Protein AF-A0A914UVM4-F1 (afdb_monomer)

pLDDT: mean 82.31, std 18.03, range [36.03, 97.38]

Solvent-accessible surface area (backbone atoms only — not comparable to full-atom values): 8209 Å² total; per-residue (Å²): 133,86,78,75,89,53,60,36,41,30,44,59,42,69,42,66,74,95,79,92,78,94,82,80,89,73,86,59,45,80,47,88,54,56,40,41,74,45,63,78,48,57,47,30,24,43,53,51,88,45,51,55,67,41,62,26,12,53,38,86,52,90,87,44,58,64,29,34,46,46,75,48,46,82,74,66,51,96,91,56,81,81,84,53,63,49,78,47,65,37,63,77,26,38,80,44,39,46,68,50,95,85,22,39,35,22,33,61,38,78,65,59,60,54,60,84,93,41,64,41,60,31,40,33,24,47,29,48,27,55,54,62,38,43,65,68,40,49,20,69,103

Structure (mmCIF, N/CA/C/O backbone):
data_AF-A0A914UVM4-F1
#
_entry.id   AF-A0A914UVM4-F1
#
loop_
_atom_site.group_PDB
_atom_site.id
_atom_site.type_symbol
_atom_site.label_atom_id
_atom_site.label_alt_id
_atom_site.label_comp_id
_atom_site.label_asym_id
_atom_site.label_entity_id
_atom_site.label_seq_id
_atom_site.pdbx_PDB_ins_code
_atom_site.Cartn_x
_atom_site.Cartn_y
_atom_site.Cartn_z
_atom_site.occupancy
_atom_site.B_iso_or_equiv
_atom_site.auth_seq_id
_atom_site.auth_comp_id
_atom_site.auth_asym_id
_atom_site.auth_atom_id
_atom_site.pdbx_PDB_model_num
ATOM 1 N N . MET A 1 1 ? -26.930 -1.672 22.852 1.00 38.09 1 MET A N 1
ATOM 2 C CA . MET A 1 1 ? -25.845 -0.667 22.918 1.00 38.09 1 MET A CA 1
ATOM 3 C C . MET A 1 1 ? -25.163 -0.634 21.558 1.00 38.09 1 MET A C 1
ATOM 5 O O . MET A 1 1 ? -24.687 -1.674 21.128 1.00 38.09 1 MET A O 1
ATOM 9 N N . ARG A 1 2 ? -25.197 0.491 20.833 1.00 36.03 2 ARG A N 1
ATOM 10 C CA . ARG A 1 2 ? -24.474 0.627 19.557 1.00 36.03 2 ARG A CA 1
ATOM 11 C C . ARG A 1 2 ? -23.015 0.949 19.893 1.00 36.03 2 ARG A C 1
ATOM 13 O O . ARG A 1 2 ? -22.767 1.999 20.478 1.00 36.03 2 ARG A O 1
ATOM 20 N N . ARG A 1 3 ? -22.082 0.031 19.613 1.00 41.09 3 ARG A N 1
ATOM 21 C CA . ARG A 1 3 ? -20.639 0.301 19.728 1.00 41.09 3 ARG A CA 1
ATOM 22 C C . ARG A 1 3 ? -20.299 1.447 18.766 1.00 41.09 3 ARG A C 1
ATOM 24 O O . ARG A 1 3 ? -20.733 1.426 17.616 1.00 41.09 3 ARG A O 1
ATOM 31 N N . LEU A 1 4 ? -19.618 2.479 19.266 1.00 41.88 4 LEU A N 1
ATOM 32 C CA . LEU A 1 4 ? -19.117 3.581 18.442 1.00 41.88 4 LEU A CA 1
ATOM 33 C C . LEU A 1 4 ? -18.162 2.994 17.392 1.00 41.88 4 LEU A C 1
ATOM 35 O O . LEU A 1 4 ? -17.338 2.159 17.754 1.00 41.88 4 LEU A O 1
ATOM 39 N N . LEU A 1 5 ? -18.264 3.420 16.129 1.00 40.94 5 LEU A N 1
ATOM 40 C CA . LEU A 1 5 ? -17.352 2.992 15.063 1.00 40.94 5 LEU A CA 1
ATOM 41 C C . LEU A 1 5 ? -15.933 3.468 15.423 1.00 40.94 5 LEU A C 1
ATOM 43 O O . LEU A 1 5 ? -15.617 4.650 15.277 1.00 40.94 5 LEU A O 1
ATOM 47 N N . ARG A 1 6 ? -15.103 2.580 15.971 1.00 55.16 6 ARG A N 1
ATOM 48 C CA . ARG A 1 6 ? -13.694 2.870 16.238 1.00 55.16 6 ARG A CA 1
ATOM 49 C C . ARG A 1 6 ? -12.915 2.634 14.960 1.00 55.16 6 ARG A C 1
ATOM 51 O O . ARG A 1 6 ? -13.189 1.696 14.214 1.00 55.16 6 ARG A O 1
ATOM 58 N N . ILE A 1 7 ? -12.007 3.556 14.676 1.00 52.78 7 ILE A N 1
ATOM 59 C CA . ILE A 1 7 ? -11.260 3.553 13.431 1.00 52.78 7 ILE A CA 1
ATOM 60 C C . ILE A 1 7 ? -9.816 3.262 13.772 1.00 52.78 7 ILE A C 1
ATOM 62 O O . ILE A 1 7 ? -9.190 4.036 14.499 1.00 52.78 7 ILE A O 1
ATOM 66 N N . SER A 1 8 ? -9.299 2.151 13.258 1.00 52.84 8 SER A N 1
ATOM 67 C CA . SER A 1 8 ? -7.880 1.861 13.377 1.00 52.84 8 SER A CA 1
ATOM 68 C C . SER A 1 8 ? -7.110 2.858 12.524 1.00 52.84 8 SER A C 1
ATOM 70 O O . SER A 1 8 ? -7.407 3.016 11.337 1.00 52.84 8 SER A O 1
ATOM 72 N N . ARG A 1 9 ? -6.141 3.543 13.137 1.00 55.25 9 ARG A N 1
ATOM 73 C CA . ARG A 1 9 ? -5.200 4.401 12.414 1.00 55.25 9 ARG A CA 1
ATOM 74 C C . ARG A 1 9 ? -4.054 3.557 11.889 1.00 55.25 9 ARG A C 1
ATOM 76 O O . ARG A 1 9 ? -3.490 2.746 12.620 1.00 55.25 9 ARG A O 1
ATOM 83 N N . ILE A 1 10 ? -3.692 3.763 10.635 1.00 53.44 10 ILE A N 1
ATOM 84 C CA . ILE A 1 10 ? -2.472 3.200 10.070 1.00 53.44 10 ILE A CA 1
ATOM 85 C C . ILE A 1 10 ? -1.478 4.331 9.885 1.00 53.44 10 ILE A C 1
ATOM 87 O O . ILE A 1 10 ? -1.826 5.309 9.236 1.00 53.44 10 ILE A O 1
ATOM 91 N N . LEU A 1 11 ? -0.270 4.197 10.431 1.00 57.06 11 LEU A N 1
ATOM 92 C CA . LEU A 1 11 ? 0.836 5.108 10.144 1.00 57.06 11 LEU A CA 1
ATOM 93 C C . LEU A 1 11 ? 1.777 4.438 9.141 1.00 57.06 11 LEU A C 1
ATOM 95 O O . LEU A 1 11 ? 2.385 3.415 9.471 1.00 57.06 11 LEU A O 1
ATOM 99 N N . LEU A 1 12 ? 1.884 5.002 7.935 1.00 50.25 12 LEU A N 1
ATOM 100 C CA . LEU A 1 12 ? 2.854 4.548 6.940 1.00 50.25 12 LEU A CA 1
ATOM 101 C C . LEU A 1 12 ? 4.206 5.238 7.134 1.00 50.25 12 LEU A C 1
ATOM 103 O O . LEU A 1 12 ? 4.286 6.463 7.190 1.00 50.25 12 LEU A O 1
ATOM 107 N N . LEU A 1 13 ? 5.273 4.446 7.167 1.00 47.88 13 LEU A N 1
ATOM 108 C CA . LEU A 1 13 ? 6.658 4.917 7.155 1.00 47.88 13 LEU A CA 1
ATOM 109 C C . LEU A 1 13 ? 7.407 4.211 6.020 1.00 47.88 13 LEU A C 1
ATOM 111 O O . LEU A 1 13 ? 7.504 2.992 5.999 1.00 47.88 13 LEU A O 1
ATOM 115 N N . ALA A 1 14 ? 7.940 4.938 5.043 1.00 45.44 14 ALA A N 1
ATOM 116 C CA . ALA A 1 14 ? 8.802 4.318 4.035 1.00 45.44 14 ALA A CA 1
ATOM 117 C C . ALA A 1 14 ? 10.064 3.761 4.721 1.00 45.44 14 ALA A C 1
ATOM 119 O O . ALA A 1 14 ? 10.742 4.481 5.454 1.00 45.44 14 ALA A O 1
ATOM 120 N N . VAL A 1 15 ? 10.362 2.469 4.543 1.00 40.03 15 VAL A N 1
ATOM 121 C CA . VAL A 1 15 ? 11.580 1.853 5.099 1.00 40.03 15 VAL A CA 1
ATOM 122 C C . VAL A 1 15 ? 12.187 0.899 4.081 1.00 40.03 15 VAL A C 1
ATOM 124 O O . VAL A 1 15 ? 11.497 0.061 3.506 1.00 40.03 15 VAL A O 1
ATOM 127 N N . SER A 1 16 ? 13.503 0.994 3.909 1.00 39.00 16 SER A N 1
ATOM 128 C CA . SER A 1 16 ? 14.288 0.084 3.077 1.00 39.00 16 SER A CA 1
ATOM 129 C C . SER A 1 16 ? 14.521 -1.261 3.757 1.00 39.00 16 SER A C 1
ATOM 131 O O . SER A 1 16 ? 15.077 -1.316 4.853 1.00 39.00 16 SER A O 1
ATOM 133 N N . VAL A 1 17 ? 14.223 -2.357 3.061 1.00 39.22 17 VAL A N 1
ATOM 134 C CA . VAL A 1 17 ? 14.751 -3.688 3.381 1.00 39.22 17 VAL A CA 1
ATOM 135 C C . VAL A 1 17 ? 15.424 -4.258 2.132 1.00 39.22 17 VAL A C 1
ATOM 137 O O . VAL A 1 17 ? 14.839 -4.332 1.063 1.00 39.22 17 VAL A O 1
ATOM 140 N N . ALA A 1 18 ? 16.688 -4.657 2.211 1.00 38.53 18 ALA A N 1
ATOM 141 C CA . ALA A 1 18 ? 17.314 -5.364 1.098 1.00 38.53 18 ALA A CA 1
ATOM 142 C C . ALA A 1 18 ? 16.938 -6.851 1.189 1.00 38.53 18 ALA A C 1
ATOM 144 O O . ALA A 1 18 ? 17.473 -7.569 2.030 1.00 38.53 18 ALA A O 1
ATOM 145 N N . VAL A 1 19 ? 16.019 -7.322 0.342 1.00 42.12 19 VAL A N 1
ATOM 146 C CA . VAL A 1 19 ? 15.773 -8.761 0.154 1.00 42.12 19 VAL A CA 1
ATOM 147 C C . VAL A 1 19 ? 16.214 -9.143 -1.253 1.00 42.12 19 VAL A C 1
ATOM 149 O O . VAL A 1 19 ? 15.645 -8.688 -2.244 1.00 42.12 19 VAL A O 1
ATOM 152 N N . VAL A 1 20 ? 17.243 -9.984 -1.346 1.00 40.28 20 VAL A N 1
ATOM 153 C CA . VAL A 1 20 ? 17.711 -10.555 -2.612 1.00 40.28 20 VAL A CA 1
ATOM 154 C C . VAL A 1 20 ? 17.125 -11.958 -2.738 1.00 40.28 20 VAL A C 1
ATOM 156 O O . VAL A 1 20 ? 17.558 -12.878 -2.055 1.00 40.28 20 VAL A O 1
ATOM 159 N N . THR A 1 21 ? 16.135 -12.132 -3.611 1.00 44.81 21 THR A N 1
ATOM 160 C CA . THR A 1 21 ? 15.663 -13.457 -4.043 1.00 44.81 21 THR A CA 1
ATOM 161 C C . THR A 1 21 ? 15.627 -13.520 -5.564 1.00 44.81 21 THR A C 1
ATOM 163 O O . THR A 1 21 ? 15.066 -12.643 -6.225 1.00 44.81 21 THR A O 1
ATOM 166 N N . SER A 1 22 ? 16.257 -14.547 -6.127 1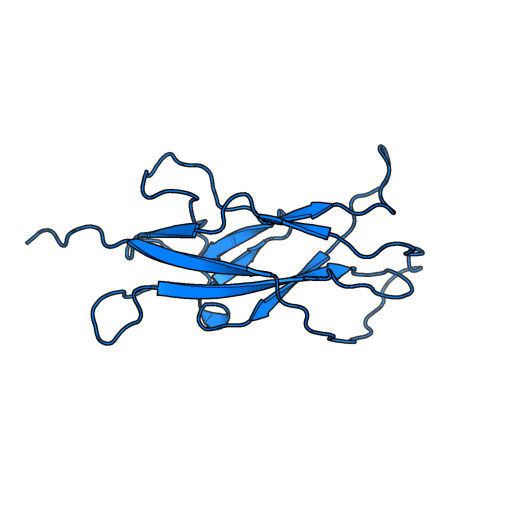.00 48.84 22 SER A N 1
ATOM 167 C CA . SER A 1 22 ? 16.316 -14.825 -7.560 1.00 48.84 22 SER A CA 1
ATOM 168 C C . SER A 1 22 ? 15.291 -15.901 -7.926 1.00 48.84 22 SER A C 1
ATOM 170 O O . SER A 1 22 ? 15.512 -17.089 -7.714 1.00 48.84 22 SER A O 1
ATOM 172 N N . GLN A 1 23 ? 14.169 -15.490 -8.512 1.00 45.09 23 GLN A N 1
ATOM 173 C CA . GLN A 1 23 ? 13.343 -16.354 -9.357 1.00 45.09 23 GLN A CA 1
ATOM 174 C C . GLN A 1 23 ? 13.059 -15.576 -10.644 1.00 45.09 23 GLN A C 1
ATOM 176 O O . GLN A 1 23 ? 12.416 -14.533 -10.599 1.00 45.09 2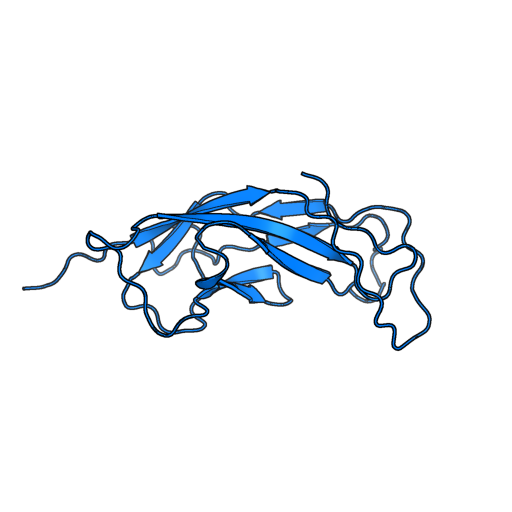3 GLN A O 1
ATOM 181 N N . GLN A 1 24 ? 13.604 -16.043 -11.770 1.00 52.81 24 GLN A N 1
ATOM 182 C CA . GLN A 1 24 ? 13.436 -15.428 -13.090 1.00 52.81 24 GLN A CA 1
ATOM 183 C C . GLN A 1 24 ? 12.729 -16.406 -14.031 1.00 52.81 24 GLN A C 1
ATOM 185 O O . GLN A 1 24 ? 13.191 -17.530 -14.223 1.00 52.81 24 GLN A O 1
ATOM 190 N N . VAL A 1 25 ? 11.638 -15.952 -14.648 1.00 48.09 25 VAL A N 1
ATOM 191 C CA . VAL A 1 25 ? 11.020 -16.579 -15.824 1.00 48.09 25 VAL A CA 1
ATOM 192 C C . VAL A 1 25 ? 10.871 -15.474 -16.876 1.00 48.09 25 VAL A C 1
ATOM 194 O O . VAL A 1 25 ? 9.979 -14.641 -16.768 1.00 48.09 25 VAL A O 1
ATOM 197 N N . GLY A 1 26 ? 11.783 -15.429 -17.856 1.00 59.81 26 GLY A N 1
ATOM 198 C CA . GLY A 1 26 ? 11.822 -14.422 -18.931 1.00 59.81 26 GLY A CA 1
ATOM 199 C C . GLY A 1 26 ? 13.183 -13.728 -19.083 1.00 59.81 26 GLY A C 1
ATOM 200 O O . GLY A 1 26 ? 14.017 -13.788 -18.181 1.00 59.81 26 GLY A O 1
ATOM 201 N N . ALA A 1 27 ? 13.419 -13.083 -20.235 1.00 70.06 27 ALA A N 1
ATOM 202 C CA . ALA A 1 27 ? 14.587 -12.219 -20.417 1.00 70.06 27 ALA A CA 1
ATOM 203 C C . ALA A 1 27 ? 14.413 -10.966 -19.536 1.00 70.06 27 ALA A C 1
ATOM 205 O O . ALA A 1 27 ? 13.401 -10.279 -19.683 1.00 70.06 27 ALA A O 1
ATOM 206 N N . PRO A 1 28 ? 15.337 -10.682 -18.607 1.00 75.19 28 PRO A N 1
ATOM 207 C CA . PRO A 1 28 ? 15.159 -9.593 -17.661 1.00 75.19 28 PRO A CA 1
ATOM 208 C C . PRO A 1 28 ? 15.288 -8.220 -18.322 1.00 75.19 28 PRO A C 1
ATOM 210 O O . PRO A 1 28 ? 16.146 -8.009 -19.182 1.00 75.19 28 PRO A O 1
ATOM 213 N N . THR A 1 29 ? 14.476 -7.271 -17.866 1.00 84.88 29 THR A N 1
ATOM 214 C CA . THR A 1 29 ? 14.524 -5.877 -18.320 1.00 84.88 29 THR A CA 1
ATOM 215 C C . THR A 1 29 ? 15.698 -5.152 -17.649 1.00 84.88 29 THR A C 1
ATOM 217 O O . THR A 1 29 ? 15.853 -5.256 -16.430 1.00 84.88 29 THR A O 1
ATOM 220 N N . PRO A 1 30 ? 16.545 -4.410 -18.383 1.00 89.06 30 PRO A N 1
ATOM 221 C CA . PRO A 1 30 ? 17.544 -3.554 -17.754 1.00 89.06 30 PRO A CA 1
ATOM 222 C C . PRO A 1 30 ? 16.866 -2.517 -16.857 1.00 89.06 30 PRO A C 1
ATOM 224 O O . PRO A 1 30 ? 15.965 -1.819 -17.313 1.00 89.06 30 PRO A O 1
ATOM 227 N N . SER A 1 31 ? 17.311 -2.416 -15.607 1.00 91.12 31 SER A N 1
ATOM 228 C CA 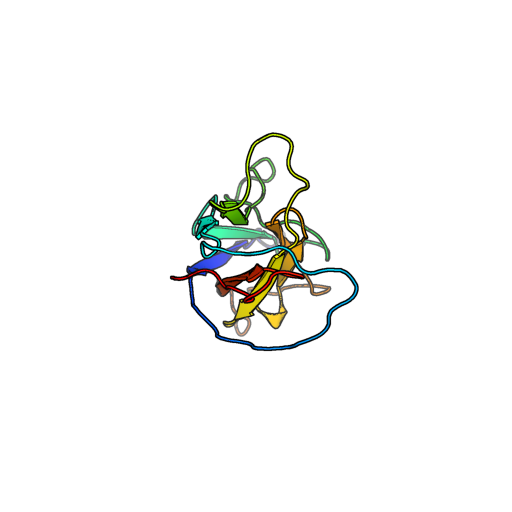. SER A 1 31 ? 16.926 -1.329 -14.703 1.00 91.12 31 SER A CA 1
ATOM 229 C C . SER A 1 31 ? 18.147 -0.439 -14.491 1.00 91.12 31 SER A C 1
ATOM 231 O O . SER A 1 31 ? 19.262 -0.934 -14.258 1.00 91.12 31 SER A O 1
ATOM 233 N N . ASN A 1 32 ? 17.963 0.870 -14.597 1.00 93.38 32 ASN A N 1
ATOM 234 C CA . ASN A 1 32 ? 18.987 1.884 -14.372 1.00 93.38 32 ASN A CA 1
ATOM 235 C C . ASN A 1 32 ? 18.682 2.693 -13.110 1.00 93.38 32 ASN A C 1
ATOM 237 O O . ASN A 1 32 ? 19.625 3.096 -12.422 1.00 93.38 32 ASN A O 1
ATOM 241 N N . PHE A 1 33 ? 17.405 2.858 -12.760 1.00 92.94 33 PHE A N 1
ATOM 242 C CA . PHE A 1 33 ? 16.944 3.714 -11.673 1.00 92.94 33 PHE A CA 1
ATOM 243 C C . PHE A 1 33 ? 16.134 2.912 -10.646 1.00 92.94 33 PHE A C 1
ATOM 245 O O . PHE A 1 33 ? 15.423 1.987 -11.008 1.00 92.94 33 PHE A O 1
ATOM 252 N N . PRO A 1 34 ? 16.265 3.192 -9.338 1.00 91.56 34 PRO A N 1
ATOM 253 C CA . PRO A 1 34 ? 15.409 2.554 -8.347 1.00 91.56 34 PRO A CA 1
ATOM 254 C C . PRO A 1 34 ? 13.976 3.107 -8.434 1.00 91.56 34 PRO A C 1
ATOM 256 O O . PRO A 1 34 ? 13.811 4.311 -8.653 1.00 91.56 34 PRO A O 1
ATOM 259 N N . PRO A 1 35 ? 12.945 2.284 -8.169 1.00 93.12 35 PRO A N 1
ATOM 260 C CA . PRO A 1 35 ? 11.583 2.784 -8.064 1.00 93.12 35 PRO A CA 1
ATOM 261 C C . PRO A 1 35 ? 11.459 3.745 -6.879 1.00 93.12 35 PRO A C 1
ATOM 263 O O . PRO A 1 35 ? 12.062 3.543 -5.825 1.00 93.12 35 PRO A O 1
ATOM 266 N N . VAL A 1 36 ? 10.634 4.773 -7.017 1.00 91.88 36 VAL A N 1
ATOM 267 C CA . VAL A 1 36 ? 10.355 5.759 -5.972 1.00 91.88 36 VAL A CA 1
ATOM 268 C C . VAL A 1 36 ? 8.930 5.565 -5.479 1.00 91.88 36 VAL A C 1
ATOM 270 O O . VAL A 1 36 ? 7.984 5.514 -6.267 1.00 91.88 36 VAL A O 1
ATOM 273 N N . LEU A 1 37 ? 8.784 5.444 -4.160 1.00 90.12 37 LEU A N 1
ATOM 274 C CA . LEU A 1 37 ? 7.489 5.315 -3.508 1.00 90.12 37 LEU A CA 1
ATOM 275 C C . LEU A 1 37 ? 6.874 6.681 -3.222 1.00 90.12 37 LEU A C 1
ATOM 277 O O . LEU A 1 37 ? 7.527 7.590 -2.716 1.00 90.12 37 LEU A O 1
ATOM 281 N N . GLN A 1 38 ? 5.576 6.782 -3.467 1.00 90.62 38 GLN A N 1
ATOM 282 C CA . GLN A 1 38 ? 4.730 7.869 -3.000 1.00 90.62 38 GLN A CA 1
ATOM 283 C C . GLN A 1 38 ? 3.484 7.269 -2.356 1.00 90.62 38 GLN A C 1
ATOM 285 O O . GLN A 1 38 ? 2.977 6.237 -2.787 1.00 90.62 38 GLN A O 1
ATOM 290 N N . VAL A 1 39 ? 2.976 7.908 -1.310 1.00 88.31 39 VAL A N 1
ATOM 291 C CA . VAL A 1 39 ? 1.751 7.470 -0.632 1.00 88.31 39 VAL A CA 1
ATOM 292 C C . VAL A 1 39 ? 0.691 8.548 -0.781 1.00 88.31 39 VAL A C 1
ATOM 294 O O . VAL A 1 39 ? 0.992 9.732 -0.633 1.00 88.31 39 VAL A O 1
ATOM 297 N N . SER A 1 40 ? -0.552 8.155 -1.067 1.00 92.25 40 SER A N 1
ATOM 298 C CA . SER A 1 40 ? -1.658 9.117 -1.173 1.00 92.25 40 SER A CA 1
ATOM 299 C C . SER A 1 40 ? -2.010 9.764 0.172 1.00 92.25 40 SER A C 1
ATOM 301 O O . SER A 1 40 ? -2.590 10.846 0.205 1.00 92.25 40 SER A O 1
ATOM 303 N N . SER A 1 41 ? -1.646 9.114 1.281 1.00 92.44 41 SER A N 1
ATOM 304 C CA . SER A 1 41 ? -1.747 9.627 2.646 1.00 92.44 41 SER A CA 1
ATOM 305 C C . SER A 1 41 ? -0.764 8.886 3.561 1.00 92.44 41 SER A C 1
ATOM 307 O O . SER A 1 41 ? -0.469 7.712 3.343 1.00 92.44 41 SER A O 1
ATOM 309 N N . SER A 1 42 ? -0.262 9.554 4.601 1.00 88.38 42 SER A N 1
ATOM 310 C CA . SER A 1 42 ? 0.510 8.911 5.677 1.00 88.38 42 SER A CA 1
ATOM 311 C C . SER A 1 42 ? -0.381 8.222 6.714 1.00 88.38 42 SER A C 1
ATOM 313 O O . SER A 1 42 ? 0.103 7.387 7.480 1.00 88.38 42 SER A O 1
ATOM 315 N N . GLU A 1 43 ? -1.675 8.561 6.726 1.00 90.00 43 GLU A N 1
ATOM 316 C CA . GLU A 1 43 ? -2.681 7.986 7.610 1.00 90.00 43 GLU A CA 1
ATOM 317 C C . GLU A 1 43 ? -3.726 7.170 6.840 1.00 90.00 43 GLU A C 1
ATOM 319 O O . GLU A 1 43 ? -4.242 7.601 5.802 1.00 90.00 43 GLU A O 1
ATOM 324 N N . GLY A 1 44 ? -4.071 6.009 7.395 1.00 92.94 44 GLY A N 1
ATOM 325 C CA . GLY A 1 44 ? -5.138 5.136 6.915 1.00 92.94 44 GLY A CA 1
ATOM 326 C C . GLY A 1 44 ? -6.207 4.875 7.975 1.00 92.94 44 GLY A C 1
ATOM 327 O O . GLY A 1 44 ? -5.921 4.895 9.171 1.00 92.94 44 GLY A O 1
ATOM 328 N N . TYR A 1 45 ? -7.433 4.619 7.526 1.00 93.75 45 TYR A N 1
ATOM 329 C CA . TYR A 1 45 ? -8.625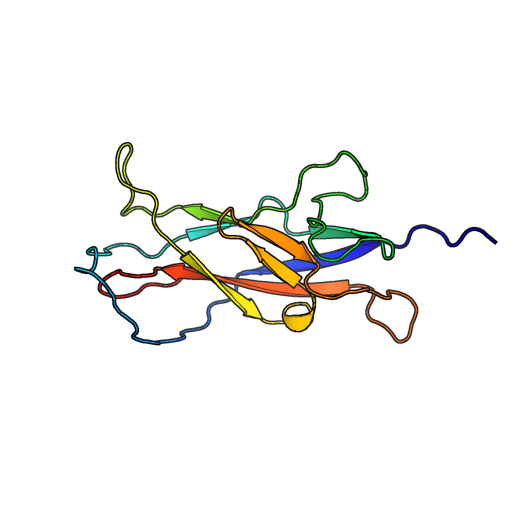 4.468 8.354 1.00 93.75 45 TYR A CA 1
ATOM 330 C C . TYR A 1 45 ? -9.433 3.242 7.907 1.00 93.75 45 TYR A C 1
ATOM 332 O O . TYR A 1 45 ? -9.815 3.136 6.738 1.00 93.75 45 TYR A O 1
ATOM 340 N N . LEU A 1 46 ? -9.733 2.337 8.842 1.00 93.19 46 LEU A N 1
ATOM 341 C CA . LEU A 1 46 ? -10.554 1.146 8.599 1.00 93.19 46 LEU A CA 1
ATOM 342 C C . LEU A 1 46 ? -11.471 0.862 9.810 1.00 93.19 46 LEU A C 1
ATOM 344 O O . LEU A 1 46 ? -10.991 0.932 10.944 1.00 93.19 46 LEU A O 1
ATOM 348 N N . PRO A 1 47 ? -12.779 0.595 9.613 1.00 90.75 47 PRO A N 1
ATOM 349 C CA . PRO A 1 47 ? -13.669 0.219 10.710 1.00 90.75 47 PRO A CA 1
ATOM 350 C C . PRO A 1 47 ? -13.440 -1.239 11.134 1.00 90.75 47 PRO A C 1
ATOM 352 O O . PRO A 1 47 ? -13.167 -2.087 10.291 1.00 90.75 47 PRO A O 1
ATOM 355 N N . GLU A 1 48 ? -13.652 -1.558 12.412 1.00 88.81 48 GLU A N 1
ATOM 356 C CA . GLU A 1 48 ? -13.553 -2.942 12.928 1.00 88.81 48 GLU A CA 1
ATOM 357 C C . GLU A 1 48 ? -14.529 -3.923 12.267 1.00 88.81 48 GLU A C 1
ATOM 359 O O . GLU A 1 48 ? -14.299 -5.126 12.244 1.00 88.81 48 GLU A O 1
ATOM 364 N N . THR A 1 49 ? -15.618 -3.407 11.696 1.00 90.06 49 THR A N 1
ATOM 365 C CA . THR A 1 49 ? -16.609 -4.198 10.958 1.00 90.06 49 THR A CA 1
ATOM 366 C C . THR A 1 49 ? -16.190 -4.499 9.516 1.00 90.06 49 THR A C 1
ATOM 368 O O . THR A 1 49 ? -17.014 -4.990 8.750 1.00 90.06 49 THR A O 1
ATOM 371 N N . ALA A 1 50 ? -14.984 -4.108 9.095 1.00 92.44 50 ALA A N 1
ATOM 372 C CA . ALA A 1 50 ? -14.492 -4.363 7.748 1.00 92.44 50 ALA A CA 1
ATOM 373 C C . ALA A 1 50 ? -14.245 -5.859 7.521 1.00 92.44 50 ALA A C 1
ATOM 375 O O . ALA A 1 50 ? -13.669 -6.541 8.365 1.00 92.44 50 ALA A O 1
ATOM 376 N N . GLU A 1 51 ? -14.641 -6.345 6.349 1.00 95.19 51 GLU A N 1
ATOM 377 C CA . GLU A 1 51 ? -14.349 -7.707 5.910 1.00 95.19 51 GLU A CA 1
ATOM 378 C C . GLU A 1 51 ? -12.950 -7.782 5.282 1.00 95.19 51 GLU A C 1
ATOM 380 O O . GLU A 1 51 ? -12.401 -6.776 4.811 1.00 95.19 51 GLU A O 1
ATOM 385 N N . ILE A 1 52 ? -12.374 -8.984 5.239 1.00 96.75 52 ILE A N 1
ATOM 386 C CA . ILE A 1 52 ? -11.122 -9.233 4.517 1.00 96.75 52 ILE A CA 1
ATOM 387 C C . ILE A 1 52 ? -11.226 -8.740 3.062 1.00 96.75 52 ILE A C 1
ATOM 389 O O . ILE A 1 52 ? -12.250 -8.901 2.404 1.00 96.75 52 ILE A O 1
ATOM 393 N N . GLY A 1 53 ? -10.169 -8.102 2.561 1.00 96.94 53 GLY A N 1
ATOM 394 C CA . GLY A 1 53 ? -10.143 -7.468 1.242 1.00 96.94 53 GLY A CA 1
ATOM 395 C C . GLY A 1 53 ? -10.649 -6.022 1.215 1.00 96.94 53 GLY A C 1
ATOM 396 O O . GLY A 1 53 ? -10.448 -5.341 0.211 1.00 96.94 53 GLY A O 1
ATOM 397 N N . THR A 1 54 ? -11.247 -5.511 2.299 1.00 96.19 54 THR A N 1
ATOM 398 C CA . THR A 1 54 ? -11.658 -4.098 2.371 1.00 96.19 54 THR A CA 1
ATOM 399 C C . THR A 1 54 ? -10.436 -3.187 2.277 1.00 96.19 54 THR A C 1
ATOM 401 O O . THR A 1 54 ? -9.466 -3.360 3.022 1.00 96.19 54 THR A O 1
ATOM 404 N N . THR A 1 55 ? -10.484 -2.195 1.387 1.00 96.88 55 THR A N 1
ATOM 405 C CA . THR A 1 55 ? -9.409 -1.213 1.240 1.00 96.88 55 THR A CA 1
ATOM 406 C C . THR A 1 55 ? -9.400 -0.215 2.395 1.00 96.88 55 THR A C 1
ATOM 408 O O . THR A 1 55 ? -10.435 0.254 2.877 1.00 96.88 55 THR A O 1
ATOM 411 N N . VAL A 1 56 ? -8.197 0.120 2.850 1.00 95.94 56 VAL A N 1
ATOM 412 C CA . VAL A 1 56 ? -7.961 1.179 3.834 1.00 95.94 56 VAL A CA 1
ATOM 413 C C . VAL A 1 56 ? -8.274 2.513 3.173 1.00 95.94 56 VAL A C 1
ATOM 415 O O . VAL A 1 56 ? -7.886 2.730 2.030 1.00 95.94 56 VAL A O 1
ATOM 418 N N . ARG A 1 57 ? -8.947 3.427 3.872 1.00 95.94 57 ARG A N 1
ATOM 419 C CA . ARG A 1 57 ? -9.271 4.759 3.340 1.00 95.94 57 ARG A CA 1
ATOM 420 C C . ARG A 1 57 ? -8.333 5.831 3.866 1.00 95.94 57 ARG A C 1
ATOM 422 O O . ARG A 1 57 ? -7.822 5.713 4.975 1.00 95.94 57 ARG A O 1
ATOM 429 N N . VAL A 1 58 ? -8.178 6.918 3.115 1.00 93.81 58 VAL A N 1
ATOM 430 C CA . VAL A 1 58 ? -7.379 8.084 3.545 1.00 93.81 58 VAL A CA 1
ATOM 431 C C . VAL A 1 58 ? -8.076 8.929 4.618 1.00 93.81 58 VAL A C 1
ATOM 433 O O . VAL A 1 58 ? -7.464 9.814 5.206 1.00 93.81 58 VAL A O 1
ATOM 436 N N . SER A 1 59 ? -9.360 8.674 4.898 1.00 92.62 59 SER A N 1
ATOM 437 C CA . SER A 1 59 ? -10.087 9.336 5.981 1.00 92.62 59 SER A CA 1
ATOM 438 C C . SER A 1 59 ? -11.133 8.428 6.636 1.00 92.62 59 SER A C 1
ATOM 440 O O . SER A 1 59 ? -11.547 7.396 6.100 1.00 92.62 59 SER A O 1
ATOM 442 N N . ALA A 1 60 ? -11.640 8.872 7.784 1.00 87.75 60 ALA A N 1
ATOM 443 C CA . ALA A 1 60 ? -12.760 8.250 8.483 1.00 87.75 60 ALA A CA 1
ATOM 444 C C . ALA A 1 60 ? -14.067 8.178 7.663 1.00 87.75 60 ALA A C 1
ATOM 446 O O . ALA A 1 60 ? -14.924 7.343 7.957 1.00 87.75 60 ALA A O 1
ATOM 447 N N . ASN A 1 61 ? -14.243 9.036 6.651 1.00 89.38 61 ASN A N 1
ATOM 448 C CA . ASN A 1 61 ? -15.460 9.087 5.843 1.00 89.38 61 ASN A CA 1
ATOM 449 C C . ASN A 1 61 ? -15.598 7.821 4.981 1.00 89.38 61 ASN A C 1
ATOM 451 O O . ASN A 1 61 ? -14.672 7.462 4.253 1.00 89.38 61 ASN A O 1
ATOM 455 N N . LEU A 1 62 ? -16.774 7.182 5.023 1.00 85.56 62 LEU A N 1
ATOM 456 C CA . LEU A 1 62 ? -17.085 5.979 4.243 1.00 85.56 62 LEU A CA 1
ATOM 457 C C . LEU A 1 62 ? -16.928 6.166 2.726 1.00 85.56 62 LEU A C 1
ATOM 459 O O . LEU A 1 62 ? -16.647 5.192 2.038 1.00 85.56 62 LEU A O 1
ATOM 463 N N . HIS A 1 63 ? -17.065 7.398 2.232 1.00 89.88 63 HIS A N 1
ATOM 464 C CA . HIS A 1 63 ? -16.944 7.751 0.814 1.00 89.88 63 HIS A CA 1
ATOM 465 C C . HIS A 1 63 ? -15.558 8.283 0.432 1.00 89.88 63 HIS A C 1
ATOM 467 O O . HIS A 1 63 ? -15.389 8.787 -0.672 1.00 89.88 63 HIS A O 1
ATOM 473 N N . SER A 1 64 ? -14.588 8.265 1.351 1.00 94.81 64 SER A N 1
ATOM 474 C CA . SER A 1 64 ? -13.240 8.726 1.016 1.00 94.81 64 SER A CA 1
ATOM 475 C C . SER A 1 64 ? -12.469 7.707 0.193 1.00 94.81 64 SER A C 1
ATOM 477 O O . SER A 1 64 ? -12.696 6.501 0.299 1.00 94.81 64 SER A O 1
ATOM 479 N N . GLU A 1 65 ? -11.541 8.231 -0.602 1.00 96.56 65 GLU A N 1
ATOM 480 C CA . GLU A 1 65 ? -10.664 7.444 -1.457 1.00 96.56 65 GLU A CA 1
ATOM 481 C C . GLU A 1 65 ? -9.876 6.394 -0.671 1.00 96.56 65 GLU A C 1
ATOM 483 O O . GLU A 1 65 ? -9.573 6.541 0.522 1.00 96.56 65 GLU A O 1
ATOM 488 N N . SER A 1 66 ? -9.515 5.325 -1.375 1.00 97.25 66 SER A N 1
ATOM 489 C CA . SER A 1 66 ? -8.647 4.293 -0.820 1.00 97.25 66 SER A CA 1
ATOM 490 C C . SER A 1 66 ? -7.208 4.798 -0.723 1.00 97.25 66 SER A C 1
ATOM 492 O O . SER A 1 66 ? -6.701 5.490 -1.606 1.00 97.25 66 SER A O 1
ATOM 494 N N . LEU A 1 67 ? -6.539 4.426 0.362 1.00 95.81 67 LEU A N 1
ATOM 495 C CA . LEU A 1 67 ? -5.115 4.616 0.547 1.00 95.81 67 LEU A CA 1
ATOM 496 C C . LEU A 1 67 ? -4.373 3.810 -0.520 1.00 95.81 67 LEU A C 1
ATOM 498 O O . LEU A 1 67 ? -4.547 2.593 -0.635 1.00 95.81 67 LEU A O 1
ATOM 502 N N . GLN A 1 68 ? -3.541 4.507 -1.284 1.00 95.88 68 GLN A N 1
ATOM 503 C CA . GLN A 1 68 ? -2.816 3.941 -2.404 1.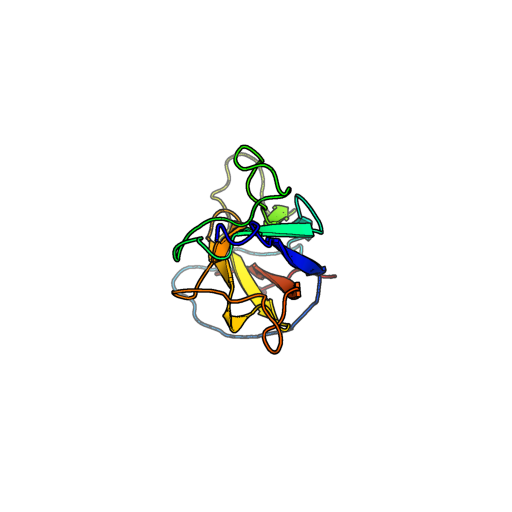00 95.88 68 GLN A CA 1
ATOM 504 C C . GLN A 1 68 ? -1.334 4.273 -2.295 1.00 95.88 68 GLN A C 1
ATOM 506 O O . GLN A 1 68 ? -0.937 5.383 -1.933 1.00 95.88 68 GLN A O 1
ATOM 511 N N . ILE A 1 69 ? -0.533 3.275 -2.628 1.00 93.19 69 ILE A N 1
ATOM 512 C CA . ILE A 1 69 ? 0.911 3.329 -2.737 1.00 93.19 69 ILE A CA 1
ATOM 513 C C . ILE A 1 69 ? 1.239 3.420 -4.219 1.00 93.19 69 ILE A C 1
ATOM 515 O O . ILE A 1 69 ? 1.017 2.482 -4.982 1.00 93.19 69 ILE A O 1
ATOM 519 N N . LEU A 1 70 ? 1.749 4.572 -4.622 1.00 92.06 70 LEU A N 1
ATOM 520 C CA . LEU A 1 70 ? 2.154 4.850 -5.984 1.00 92.06 70 LEU A CA 1
ATOM 521 C C . LEU A 1 70 ? 3.645 4.555 -6.130 1.00 92.06 70 LEU A C 1
ATOM 523 O O . LEU A 1 70 ? 4.443 4.840 -5.236 1.00 92.06 70 LEU A O 1
ATOM 527 N N . VAL A 1 71 ? 4.005 3.982 -7.272 1.00 91.75 71 VAL A N 1
ATOM 528 C CA . VAL A 1 71 ? 5.394 3.738 -7.653 1.00 91.75 71 VAL A CA 1
ATOM 529 C C . VAL A 1 71 ? 5.667 4.526 -8.923 1.00 91.75 71 VAL A C 1
ATOM 531 O O . VAL A 1 71 ? 4.968 4.356 -9.921 1.00 91.75 71 VAL A O 1
ATOM 534 N N . THR A 1 72 ? 6.672 5.392 -8.878 1.00 90.94 72 THR A N 1
ATOM 535 C CA . THR A 1 72 ? 7.227 6.050 -10.063 1.00 90.94 72 THR A CA 1
ATOM 536 C C . THR A 1 72 ? 8.590 5.459 -10.364 1.00 90.94 72 THR A C 1
ATOM 538 O O . THR A 1 72 ? 9.366 5.213 -9.445 1.00 90.94 72 THR A O 1
ATOM 541 N N . ASP A 1 73 ? 8.888 5.248 -11.637 1.00 91.06 73 ASP A N 1
ATOM 542 C CA . ASP A 1 73 ? 10.117 4.595 -12.065 1.00 91.06 73 ASP A CA 1
ATOM 543 C C . ASP A 1 73 ? 10.620 5.251 -13.348 1.00 91.06 73 ASP A C 1
ATOM 545 O O . ASP A 1 73 ? 9.905 5.318 -14.352 1.00 91.06 73 ASP A O 1
ATOM 549 N N . ASP A 1 74 ? 11.842 5.772 -13.285 1.00 92.75 74 ASP A N 1
ATOM 550 C CA . ASP A 1 74 ? 12.451 6.528 -14.374 1.00 92.75 74 ASP A CA 1
ATOM 551 C C . ASP A 1 74 ? 12.852 5.642 -15.559 1.00 92.75 74 ASP A C 1
ATOM 553 O O . ASP A 1 74 ? 13.088 6.170 -16.655 1.00 92.75 74 ASP A O 1
ATOM 557 N N . ASP A 1 75 ? 12.873 4.317 -15.393 1.00 90.19 75 ASP A N 1
ATOM 558 C CA . ASP A 1 75 ? 13.040 3.376 -16.498 1.00 90.19 75 ASP A CA 1
ATOM 559 C C . ASP A 1 75 ? 11.759 3.243 -17.346 1.00 90.19 75 ASP A C 1
ATOM 561 O O . ASP A 1 75 ? 11.840 2.912 -18.532 1.00 90.19 75 ASP A O 1
ATOM 565 N N . LEU A 1 76 ? 10.578 3.574 -16.804 1.00 89.00 76 LEU A N 1
ATOM 566 C CA . LEU A 1 76 ? 9.302 3.470 -17.517 1.00 89.00 76 LEU A CA 1
ATOM 567 C C . LEU A 1 76 ? 8.986 4.735 -18.327 1.00 89.00 76 LEU A C 1
ATOM 569 O O . LEU A 1 76 ? 8.939 5.854 -17.812 1.00 89.00 76 LEU A O 1
ATOM 573 N N . LYS A 1 77 ? 8.714 4.561 -19.625 1.00 87.88 77 LYS A N 1
ATOM 574 C CA . LYS A 1 77 ? 8.295 5.630 -20.550 1.00 87.88 77 LYS A CA 1
ATOM 575 C C . LYS A 1 77 ? 6.890 5.366 -21.103 1.00 87.88 77 LYS A C 1
ATOM 577 O O . LYS A 1 77 ? 6.478 4.207 -21.179 1.00 87.88 77 LYS A O 1
ATOM 582 N N . PRO A 1 78 ? 6.145 6.407 -21.527 1.00 86.81 78 PRO A N 1
ATOM 583 C CA . PRO A 1 78 ? 4.841 6.220 -22.159 1.00 86.81 78 PRO A CA 1
ATOM 584 C C . PRO A 1 78 ? 4.905 5.207 -23.312 1.00 86.81 78 PRO A C 1
ATOM 586 O O . PRO A 1 78 ? 5.763 5.311 -24.186 1.00 86.81 78 PRO A O 1
ATOM 589 N N . GLY A 1 79 ? 4.000 4.225 -23.303 1.00 84.50 79 GLY A N 1
ATOM 590 C CA . GLY A 1 79 ? 3.955 3.142 -24.293 1.00 84.50 79 GLY A CA 1
ATOM 591 C C . GLY A 1 79 ? 4.761 1.888 -23.930 1.00 84.50 79 GLY A C 1
ATOM 592 O O . GLY A 1 79 ? 4.626 0.880 -24.621 1.00 84.50 79 GLY A O 1
ATOM 593 N N . MET A 1 80 ? 5.553 1.905 -22.852 1.00 84.25 80 MET A N 1
ATOM 594 C CA . MET A 1 80 ? 6.148 0.687 -22.292 1.00 84.25 80 MET A CA 1
ATOM 595 C C . MET A 1 80 ? 5.110 -0.138 -21.526 1.00 84.25 80 MET A C 1
ATOM 597 O O . MET A 1 80 ? 4.132 0.395 -20.998 1.00 84.25 80 MET A O 1
ATOM 601 N N . ALA A 1 81 ? 5.337 -1.451 -21.450 1.00 82.00 81 ALA A N 1
ATOM 602 C CA . ALA A 1 81 ? 4.571 -2.305 -20.553 1.00 82.00 81 ALA A CA 1
ATOM 603 C C . ALA A 1 81 ? 4.784 -1.857 -19.092 1.00 82.00 81 ALA A C 1
ATOM 605 O O . ALA A 1 81 ? 5.893 -1.440 -18.746 1.00 82.00 81 ALA A O 1
ATOM 606 N N . PRO A 1 82 ? 3.755 -1.939 -18.229 1.00 79.75 82 PRO A N 1
ATOM 607 C CA . PRO A 1 82 ? 3.916 -1.607 -16.820 1.00 79.75 82 PRO A CA 1
ATOM 608 C C . PRO A 1 82 ? 4.919 -2.558 -16.158 1.00 79.75 82 PRO A C 1
ATOM 610 O O . PRO A 1 82 ? 4.895 -3.767 -16.407 1.00 79.75 82 PRO A O 1
ATOM 613 N N . ALA A 1 83 ? 5.777 -2.025 -15.289 1.00 83.62 83 ALA A N 1
ATOM 614 C CA . ALA A 1 83 ? 6.596 -2.863 -14.424 1.00 83.62 83 ALA A CA 1
ATOM 615 C C . ALA A 1 83 ? 5.723 -3.591 -13.394 1.00 83.62 83 ALA A C 1
ATOM 617 O O . ALA A 1 83 ? 4.650 -3.129 -13.003 1.00 83.62 83 ALA A O 1
ATOM 618 N N . THR A 1 84 ? 6.210 -4.744 -12.944 1.00 86.81 84 THR A N 1
ATOM 619 C CA . THR A 1 84 ? 5.626 -5.480 -11.821 1.00 86.81 84 THR A CA 1
ATOM 620 C C . THR A 1 84 ? 6.474 -5.228 -10.586 1.00 86.81 84 THR A C 1
ATOM 622 O O . THR A 1 84 ? 7.690 -5.430 -10.623 1.00 86.81 84 THR A O 1
ATOM 625 N N . TYR A 1 85 ? 5.829 -4.834 -9.489 1.00 90.19 85 TYR A N 1
ATOM 626 C CA . TYR A 1 85 ? 6.495 -4.614 -8.211 1.00 90.19 85 TYR A CA 1
ATOM 627 C C . TYR A 1 85 ? 6.000 -5.605 -7.161 1.00 90.19 85 TYR A C 1
ATOM 629 O O . TYR A 1 85 ? 4.811 -5.910 -7.037 1.00 90.19 85 TYR A O 1
ATOM 637 N N . GLN A 1 86 ? 6.942 -6.087 -6.364 1.00 93.19 86 GLN A N 1
ATOM 638 C CA . GLN A 1 86 ? 6.671 -6.759 -5.110 1.00 93.19 86 GLN A CA 1
ATOM 639 C C . GLN A 1 86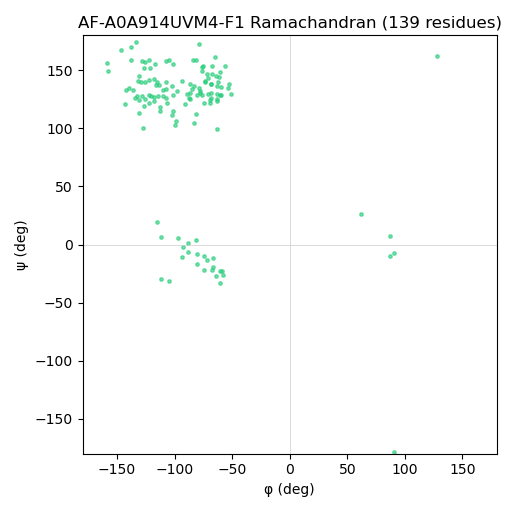 ? 6.666 -5.713 -3.992 1.00 93.19 86 GLN A C 1
ATOM 641 O O . GLN A 1 86 ? 7.675 -5.050 -3.758 1.00 93.19 86 GLN A O 1
ATOM 646 N N . TYR A 1 87 ? 5.546 -5.589 -3.279 1.00 93.12 87 TYR A N 1
ATOM 647 C CA . TYR A 1 87 ? 5.471 -4.768 -2.073 1.00 93.12 87 TYR A CA 1
ATOM 648 C C . TYR A 1 87 ? 5.914 -5.580 -0.858 1.00 93.12 87 TYR A C 1
ATOM 650 O O . TYR A 1 87 ? 5.384 -6.660 -0.590 1.00 93.12 87 TYR A O 1
ATOM 658 N N . ILE A 1 88 ? 6.890 -5.060 -0.121 1.00 93.38 88 ILE A N 1
ATOM 659 C CA . ILE A 1 88 ? 7.410 -5.661 1.107 1.00 93.38 88 ILE A CA 1
ATOM 660 C C . ILE A 1 88 ? 6.897 -4.829 2.279 1.00 93.38 88 ILE A C 1
ATOM 662 O O . ILE A 1 88 ? 7.148 -3.625 2.344 1.00 93.38 88 ILE A O 1
ATOM 666 N N . LEU A 1 89 ? 6.172 -5.482 3.190 1.00 91.88 89 LEU A N 1
ATOM 667 C CA . LEU A 1 89 ? 5.581 -4.860 4.373 1.00 91.88 89 LEU A CA 1
ATOM 668 C C . LEU A 1 89 ? 6.329 -5.277 5.638 1.00 91.88 89 LEU A C 1
ATOM 670 O O . LEU A 1 89 ? 6.583 -6.461 5.853 1.00 91.88 89 LEU A O 1
ATOM 674 N N . THR A 1 90 ? 6.647 -4.312 6.500 1.00 89.56 90 THR A N 1
ATOM 675 C CA . THR A 1 90 ? 7.168 -4.561 7.855 1.00 89.56 90 THR A CA 1
ATOM 676 C C . THR A 1 90 ? 6.451 -3.689 8.892 1.00 89.56 90 THR A C 1
ATOM 678 O O . THR A 1 90 ? 5.606 -2.865 8.545 1.00 89.56 90 THR A O 1
ATOM 681 N N . GLY A 1 91 ? 6.744 -3.887 10.179 1.00 89.19 91 GLY A N 1
ATOM 682 C CA . GLY A 1 91 ? 6.039 -3.225 11.282 1.00 89.19 91 GLY A CA 1
ATOM 683 C C . GLY A 1 91 ? 4.837 -4.022 11.796 1.00 89.19 91 GLY A C 1
ATOM 684 O O . GLY A 1 91 ? 4.559 -5.128 11.332 1.00 89.19 91 GLY A O 1
ATOM 685 N N . LEU A 1 92 ? 4.131 -3.463 12.783 1.00 89.31 92 LEU A N 1
ATOM 686 C CA . LEU A 1 92 ? 3.028 -4.139 13.481 1.00 89.31 92 LEU A CA 1
ATOM 687 C C . LEU A 1 92 ? 1.873 -4.523 12.541 1.00 89.31 92 LEU A C 1
ATOM 689 O O . LEU A 1 92 ? 1.227 -5.544 12.746 1.00 89.31 92 LEU A O 1
ATOM 693 N N . GLY A 1 93 ? 1.611 -3.717 11.510 1.00 91.12 93 GLY A N 1
ATOM 694 C CA . GLY A 1 93 ? 0.534 -3.962 10.552 1.00 91.12 93 GLY A CA 1
ATOM 695 C C . GLY A 1 93 ? 0.860 -4.986 9.462 1.00 91.12 93 GLY A C 1
ATOM 696 O O . GLY A 1 93 ? -0.044 -5.374 8.728 1.00 91.12 93 GLY A O 1
ATOM 697 N N . ALA A 1 94 ? 2.108 -5.453 9.339 1.00 92.81 94 ALA A N 1
ATOM 698 C CA . ALA A 1 94 ? 2.528 -6.310 8.223 1.00 92.81 94 ALA A CA 1
ATOM 699 C C . ALA A 1 94 ? 1.870 -7.702 8.204 1.00 92.81 94 ALA A C 1
ATOM 701 O O . ALA A 1 94 ? 1.848 -8.354 7.166 1.00 92.81 94 ALA A O 1
ATOM 702 N N . THR A 1 95 ? 1.326 -8.162 9.333 1.00 93.06 95 THR A N 1
ATOM 703 C CA . THR A 1 95 ? 0.561 -9.418 9.423 1.00 93.06 95 THR A CA 1
ATOM 704 C C . THR A 1 95 ? -0.948 -9.219 9.268 1.00 93.06 95 THR A C 1
ATOM 706 O O . THR A 1 95 ? -1.680 -10.195 9.142 1.00 93.06 95 THR A O 1
ATOM 709 N N . VAL A 1 96 ? -1.416 -7.968 9.289 1.00 95.06 96 VAL A N 1
ATOM 710 C CA . VAL A 1 96 ? -2.839 -7.593 9.282 1.00 95.06 96 VAL A CA 1
ATOM 711 C C . VAL A 1 96 ? -3.265 -7.063 7.918 1.00 95.06 96 VAL A C 1
ATOM 713 O O . VAL A 1 96 ? -4.405 -7.259 7.508 1.00 95.06 96 VAL A O 1
ATOM 716 N N . PHE A 1 97 ? -2.351 -6.421 7.196 1.00 96.50 97 PHE A N 1
ATOM 717 C CA . PHE A 1 97 ? -2.623 -5.768 5.923 1.00 96.50 97 PHE A CA 1
ATOM 718 C C . PHE A 1 97 ? -1.753 -6.327 4.804 1.00 96.50 97 PHE A C 1
ATOM 720 O O . PHE A 1 97 ? -0.682 -6.886 5.036 1.00 96.50 97 PHE A O 1
ATOM 727 N N . ALA A 1 98 ? -2.211 -6.123 3.577 1.00 96.50 98 ALA A N 1
ATOM 728 C CA . ALA A 1 98 ? -1.470 -6.409 2.360 1.00 96.50 98 ALA A CA 1
ATOM 729 C C . ALA A 1 98 ? -1.654 -5.269 1.346 1.00 96.50 98 ALA A C 1
ATOM 731 O O . ALA A 1 98 ? -2.477 -4.373 1.542 1.00 96.50 98 ALA A O 1
ATOM 732 N N . VAL A 1 99 ? -0.862 -5.294 0.273 1.00 96.38 99 VAL A N 1
ATOM 733 C CA . VAL A 1 99 ? -0.940 -4.334 -0.837 1.00 96.38 99 VAL A CA 1
ATOM 734 C C . VAL A 1 99 ? -1.186 -5.106 -2.127 1.00 96.38 99 VAL A C 1
ATOM 736 O O . VAL A 1 99 ? -0.498 -6.093 -2.397 1.00 96.38 99 VAL A O 1
ATOM 739 N N . ASP A 1 100 ? -2.195 -4.702 -2.898 1.00 94.88 100 ASP A N 1
ATOM 740 C CA . ASP A 1 100 ? -2.483 -5.318 -4.197 1.00 94.88 100 ASP A CA 1
ATOM 741 C C . ASP A 1 100 ? -1.528 -4.801 -5.294 1.00 94.88 100 ASP A C 1
ATOM 743 O O . ASP A 1 100 ? -0.753 -3.870 -5.091 1.00 94.88 100 ASP A O 1
ATOM 747 N N . GLN A 1 101 ? -1.571 -5.391 -6.491 1.00 91.44 101 GLN A N 1
ATOM 748 C CA . GLN A 1 101 ? -0.707 -4.971 -7.609 1.00 91.44 101 GLN A CA 1
ATOM 749 C C . GLN A 1 101 ? -1.020 -3.563 -8.148 1.00 91.44 101 GLN A C 1
ATOM 751 O O . GLN A 1 101 ? -0.242 -3.020 -8.925 1.00 91.44 101 GLN A O 1
ATOM 756 N N . ARG A 1 102 ? -2.145 -2.959 -7.748 1.00 93.50 102 ARG A N 1
ATOM 757 C CA . ARG A 1 102 ? -2.497 -1.569 -8.074 1.00 93.50 102 ARG A CA 1
ATOM 758 C C . ARG A 1 102 ? -2.028 -0.599 -6.983 1.00 93.50 102 ARG A C 1
ATOM 760 O O . ARG A 1 102 ? -2.246 0.603 -7.117 1.00 93.50 102 ARG A O 1
ATOM 767 N N . GLY A 1 103 ? -1.422 -1.104 -5.908 1.00 94.00 103 GLY A N 1
ATOM 768 C CA . GLY A 1 103 ? -0.925 -0.316 -4.789 1.00 94.00 103 GLY A CA 1
ATOM 769 C C . GLY A 1 103 ? -1.955 -0.038 -3.693 1.00 94.00 103 GLY A C 1
ATOM 770 O O . GLY A 1 103 ? -1.657 0.738 -2.789 1.00 94.00 103 GLY A O 1
ATOM 771 N N . TYR A 1 104 ? -3.156 -0.623 -3.724 1.00 97.06 104 TYR A N 1
ATOM 772 C CA . TYR A 1 104 ? -4.137 -0.396 -2.657 1.00 97.06 104 TYR A CA 1
ATOM 773 C C . TYR A 1 104 ? -3.807 -1.218 -1.418 1.00 97.06 104 TYR A C 1
ATOM 775 O O . TYR A 1 104 ? -3.612 -2.432 -1.503 1.00 97.06 104 TYR A O 1
ATOM 783 N N . VAL A 1 105 ? -3.797 -0.556 -0.261 1.00 96.56 105 VAL A N 1
ATOM 784 C CA . VAL A 1 105 ? -3.648 -1.216 1.041 1.00 96.56 105 VAL A CA 1
ATOM 785 C C . VAL A 1 105 ? -5.000 -1.792 1.457 1.00 96.56 105 VAL A C 1
ATOM 787 O O . VAL A 1 105 ? -6.000 -1.072 1.469 1.00 96.56 105 VAL A O 1
ATOM 790 N N . TYR A 1 106 ? -5.047 -3.070 1.820 1.00 97.06 106 TYR A N 1
ATOM 791 C CA . TYR A 1 106 ? -6.285 -3.751 2.202 1.00 97.06 106 TYR A CA 1
ATOM 792 C C . TYR A 1 106 ? -6.108 -4.661 3.417 1.00 97.06 106 TYR A C 1
ATOM 794 O O . TYR A 1 106 ? -4.997 -5.081 3.755 1.00 97.06 106 TYR A O 1
ATOM 802 N N . LEU A 1 107 ? -7.223 -4.957 4.085 1.00 96.88 107 LEU A N 1
ATOM 803 C CA . LEU A 1 107 ? -7.268 -5.869 5.223 1.00 96.88 107 LEU A CA 1
ATOM 804 C C . LEU A 1 107 ? -7.017 -7.315 4.780 1.00 96.88 107 LEU A C 1
ATOM 806 O O . LEU A 1 107 ? -7.758 -7.840 3.956 1.00 96.88 107 LEU A O 1
ATOM 810 N N . ASN A 1 108 ? -6.027 -7.983 5.364 1.00 97.38 108 ASN A N 1
ATOM 811 C CA . ASN A 1 108 ? -5.616 -9.344 5.006 1.00 97.38 108 ASN A CA 1
ATOM 812 C C . ASN A 1 108 ? -5.842 -10.366 6.136 1.00 97.38 108 ASN A C 1
ATOM 814 O O . ASN A 1 108 ? -5.254 -11.445 6.153 1.00 97.38 108 ASN A O 1
ATOM 818 N N . VAL A 1 109 ? -6.700 -10.030 7.096 1.00 95.88 109 VAL A N 1
ATOM 819 C CA . VAL A 1 109 ? -7.152 -10.941 8.151 1.00 95.88 109 VAL A CA 1
ATOM 820 C C . VAL A 1 109 ? -8.680 -10.936 8.219 1.00 95.88 109 VAL A C 1
ATOM 822 O O . VAL A 1 109 ? -9.301 -9.975 7.766 1.00 95.88 109 VAL A O 1
ATOM 825 N N . PRO A 1 110 ? -9.315 -11.981 8.778 1.00 94.69 110 PRO A N 1
ATOM 826 C CA . PRO A 1 110 ? -10.776 -12.066 8.816 1.00 94.69 110 PRO A CA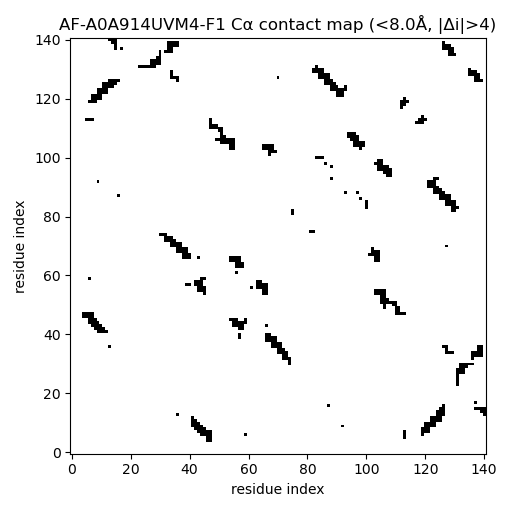 1
ATOM 827 C C . PRO A 1 110 ? -11.462 -10.970 9.642 1.00 94.69 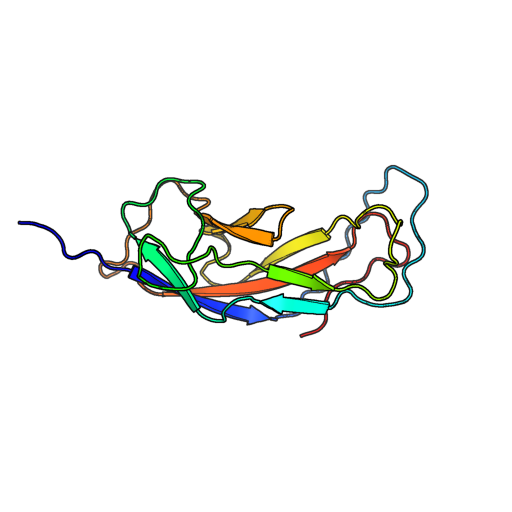110 PRO A C 1
ATOM 829 O O . PRO A 1 110 ? -12.621 -10.667 9.388 1.00 94.69 110 PRO A O 1
ATOM 832 N N . GLN A 1 111 ? -10.777 -10.425 10.652 1.00 89.44 111 GLN A N 1
ATOM 833 C CA . GLN A 1 111 ? -11.318 -9.428 11.578 1.00 89.44 111 GLN A CA 1
ATOM 834 C C . GLN A 1 111 ? -10.194 -8.639 12.259 1.00 89.44 111 GLN A C 1
ATOM 836 O O . GLN A 1 111 ? -9.080 -9.149 12.401 1.00 89.44 111 GLN A O 1
ATOM 841 N N . ILE A 1 112 ? -10.510 -7.429 12.724 1.00 88.94 112 ILE A N 1
ATOM 842 C CA . ILE A 1 112 ? -9.643 -6.604 13.575 1.00 88.94 112 ILE A CA 1
ATOM 843 C C . ILE A 1 112 ? -10.398 -6.181 14.832 1.00 88.94 112 ILE A C 1
ATOM 845 O O . ILE A 1 112 ? -11.617 -6.036 14.816 1.00 88.94 112 ILE A O 1
ATOM 849 N N . ASP A 1 113 ? -9.650 -5.954 15.903 1.00 87.25 113 ASP A N 1
ATOM 850 C CA . ASP A 1 113 ? -10.151 -5.452 17.177 1.00 87.25 113 ASP A CA 1
ATOM 851 C C . ASP A 1 113 ? -9.237 -4.308 17.629 1.00 87.25 113 ASP A C 1
ATOM 853 O O . ASP A 1 113 ? -8.013 -4.452 17.631 1.00 87.25 113 ASP A O 1
ATOM 857 N N . ALA A 1 114 ? -9.818 -3.156 17.946 1.00 86.38 114 ALA A N 1
ATOM 858 C CA . ALA A 1 114 ? -9.140 -1.967 18.445 1.00 86.38 114 ALA A CA 1
ATOM 859 C C . ALA A 1 114 ? -9.504 -1.673 19.912 1.00 86.38 114 ALA A C 1
ATOM 861 O O . ALA A 1 114 ? -9.103 -0.627 20.441 1.00 86.38 114 ALA A O 1
ATOM 862 N N . ASP A 1 115 ? -10.244 -2.560 20.586 1.00 84.56 115 ASP A N 1
ATOM 863 C CA . ASP A 1 115 ? -10.452 -2.479 22.026 1.00 84.56 115 ASP A CA 1
ATOM 864 C C . ASP A 1 115 ? -9.221 -3.006 22.787 1.00 84.56 115 ASP A C 1
ATOM 866 O O . ASP A 1 115 ? -8.696 -4.072 22.466 1.00 84.56 115 ASP A O 1
ATOM 870 N N . PRO A 1 116 ? -8.751 -2.304 23.839 1.00 84.44 116 PRO A N 1
ATOM 871 C CA . PRO A 1 116 ? -7.667 -2.807 24.674 1.00 84.44 116 PRO A CA 1
ATOM 872 C C . PRO A 1 116 ? -7.966 -4.223 25.203 1.00 84.44 116 PRO A C 1
ATOM 874 O O . PRO A 1 116 ? -9.068 -4.460 25.706 1.00 84.44 116 PRO A O 1
ATOM 877 N N . PRO A 1 117 ? -6.995 -5.153 25.146 1.00 90.12 117 PRO A N 1
ATOM 878 C CA . PRO A 1 117 ? -5.560 -4.920 24.941 1.00 90.12 117 PRO A CA 1
ATOM 879 C C . PRO A 1 117 ? -5.097 -4.890 23.473 1.00 90.12 117 PRO A C 1
ATOM 881 O O . PRO A 1 117 ? -3.898 -4.743 23.231 1.00 90.12 117 PRO A O 1
ATOM 884 N N . SER A 1 118 ? -6.002 -5.039 22.507 1.00 87.75 118 SER A N 1
ATOM 885 C CA . SER A 1 118 ? -5.674 -5.039 21.082 1.00 87.75 118 SER A CA 1
ATOM 886 C C . SER A 1 118 ? -5.191 -3.655 20.613 1.00 87.75 118 SER A C 1
ATOM 888 O O . SER A 1 118 ? -5.621 -2.622 21.143 1.00 87.75 118 SER A O 1
ATOM 890 N N . PRO A 1 119 ? -4.267 -3.588 19.636 1.00 87.44 119 PRO A N 1
ATOM 891 C CA . PRO A 1 119 ? -3.767 -2.318 19.134 1.00 87.44 119 PRO A CA 1
ATOM 892 C C . PRO A 1 119 ? -4.840 -1.589 18.318 1.00 87.44 119 PRO A C 1
ATOM 894 O O . PRO A 1 119 ? -5.392 -2.112 17.355 1.00 87.44 119 PRO A O 1
ATOM 897 N N . SER A 1 120 ? -5.069 -0.320 18.651 1.00 86.19 120 SER A N 1
ATOM 898 C CA . SER A 1 120 ? -5.936 0.574 17.874 1.00 86.19 120 SER A CA 1
ATOM 899 C C . SER A 1 120 ? -5.200 1.316 16.754 1.00 86.19 120 SER A C 1
ATOM 901 O O . SER A 1 120 ? -5.819 2.018 15.955 1.00 86.19 120 SER A O 1
ATOM 903 N N . THR A 1 121 ? -3.873 1.187 16.690 1.00 89.00 121 THR A N 1
ATOM 904 C CA . THR A 1 121 ? -3.025 1.801 15.663 1.00 89.00 121 THR A CA 1
ATOM 905 C C . THR A 1 121 ? -2.003 0.789 15.164 1.00 89.00 121 THR A C 1
ATOM 907 O O . THR A 1 121 ? -1.331 0.140 15.964 1.00 89.00 121 THR A O 1
ATOM 910 N N . TYR A 1 122 ? -1.863 0.687 13.845 1.00 90.62 122 TYR A N 1
ATOM 911 C CA . TYR A 1 122 ? -0.908 -0.199 13.188 1.00 90.62 122 TYR A CA 1
ATOM 912 C C . TYR A 1 122 ? 0.140 0.624 12.444 1.00 90.62 122 TYR A C 1
ATOM 914 O O . TYR A 1 122 ? -0.189 1.477 11.625 1.00 90.62 122 TYR A O 1
ATOM 922 N N . GLN A 1 123 ? 1.416 0.355 12.701 1.00 91.06 123 GLN A N 1
ATOM 923 C CA . GLN A 1 123 ? 2.495 0.912 11.893 1.00 91.06 123 GLN A CA 1
ATOM 924 C C . GLN A 1 123 ? 2.792 -0.029 10.72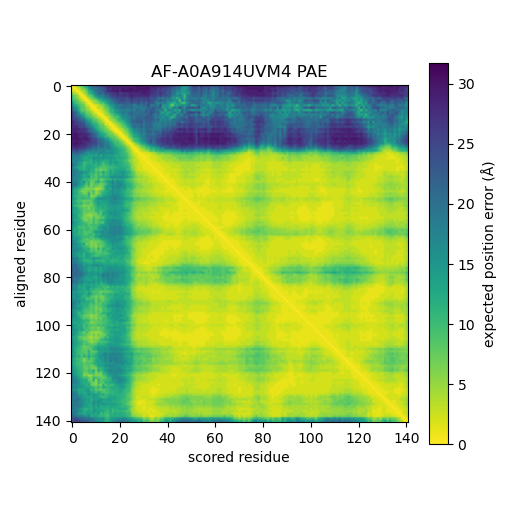6 1.00 91.06 123 GLN A C 1
ATOM 926 O O . GLN A 1 123 ? 2.992 -1.229 10.935 1.00 91.06 123 GLN A O 1
ATOM 931 N N . LEU A 1 124 ? 2.840 0.525 9.520 1.00 89.75 124 LEU A N 1
ATOM 932 C CA . LEU A 1 124 ? 3.186 -0.180 8.295 1.00 89.75 124 LEU A CA 1
ATOM 933 C C . LEU A 1 124 ? 4.382 0.496 7.661 1.00 89.75 124 LEU A C 1
ATOM 935 O O . LEU A 1 124 ? 4.318 1.668 7.303 1.00 89.75 124 LEU A O 1
ATOM 939 N N . ASN A 1 125 ? 5.450 -0.263 7.477 1.00 89.88 125 ASN A N 1
ATOM 940 C CA . ASN A 1 125 ? 6.529 0.187 6.632 1.00 89.88 125 ASN A CA 1
ATOM 941 C C . ASN A 1 125 ? 6.461 -0.498 5.281 1.00 89.88 125 ASN A C 1
ATOM 943 O O . ASN A 1 125 ? 6.252 -1.711 5.232 1.00 89.88 125 ASN A O 1
ATOM 947 N N . VAL A 1 126 ? 6.653 0.267 4.207 1.00 90.88 126 VAL A N 1
ATOM 948 C CA . VAL A 1 126 ? 6.493 -0.241 2.842 1.00 90.88 126 VAL A CA 1
ATOM 949 C C . VAL A 1 126 ? 7.736 0.010 2.012 1.00 90.88 126 VAL A C 1
ATOM 951 O O . VAL A 1 126 ? 8.326 1.088 2.065 1.00 90.88 126 VAL A O 1
ATOM 954 N N . GLN A 1 127 ? 8.076 -0.992 1.209 1.00 93.12 127 GLN A N 1
ATOM 955 C CA . GLN A 1 127 ? 9.066 -0.912 0.152 1.00 93.12 127 GLN A CA 1
ATOM 956 C C . GLN A 1 127 ? 8.503 -1.515 -1.139 1.00 93.12 127 GLN A C 1
ATOM 958 O O . GLN A 1 127 ? 7.833 -2.548 -1.094 1.00 93.12 127 GLN A O 1
ATOM 963 N N . ALA A 1 128 ? 8.798 -0.904 -2.286 1.00 92.44 128 ALA A N 1
ATOM 964 C CA . ALA A 1 128 ? 8.565 -1.502 -3.596 1.00 92.44 128 ALA A CA 1
ATOM 965 C C . ALA A 1 128 ? 9.866 -2.120 -4.111 1.00 92.44 128 ALA A C 1
ATOM 967 O O . ALA A 1 128 ? 10.917 -1.483 -4.078 1.00 92.44 128 ALA A O 1
ATOM 968 N N . ARG A 1 129 ? 9.799 -3.357 -4.593 1.00 92.56 129 ARG A N 1
ATOM 969 C CA . ARG A 1 129 ? 10.914 -4.076 -5.209 1.00 92.56 129 ARG A CA 1
ATOM 970 C C . ARG A 1 129 ? 10.539 -4.451 -6.631 1.00 92.56 129 ARG A C 1
ATOM 972 O O . ARG A 1 129 ? 9.487 -5.048 -6.846 1.00 92.56 129 ARG A O 1
ATOM 979 N N . GLU A 1 130 ? 11.386 -4.112 -7.590 1.00 90.81 130 GLU A N 1
ATOM 980 C CA . GLU A 1 130 ? 11.201 -4.524 -8.979 1.00 90.81 130 GLU A CA 1
ATOM 981 C C . GLU A 1 130 ? 11.200 -6.051 -9.107 1.00 90.81 130 GLU A C 1
ATOM 983 O O . GLU A 1 130 ? 11.903 -6.769 -8.387 1.00 90.81 130 GLU A O 1
ATOM 988 N N . VAL A 1 131 ? 10.436 -6.555 -10.071 1.00 89.38 131 VAL A N 1
ATOM 989 C CA . VAL A 1 131 ? 10.440 -7.966 -10.456 1.00 89.38 131 VAL A CA 1
ATOM 990 C C . VAL A 1 131 ? 10.891 -8.073 -11.911 1.00 89.38 131 VAL A C 1
ATOM 992 O O . VAL A 1 131 ? 10.529 -7.248 -12.744 1.00 89.38 131 VAL A O 1
ATOM 995 N N . ASN A 1 132 ? 11.669 -9.112 -12.228 1.00 86.50 132 ASN A N 1
ATOM 996 C CA . ASN A 1 132 ? 12.179 -9.392 -13.577 1.00 86.50 132 ASN A CA 1
ATOM 997 C C . ASN A 1 132 ? 13.097 -8.307 -14.177 1.00 86.50 132 ASN A C 1
ATOM 999 O O . ASN A 1 132 ? 13.218 -8.218 -15.398 1.00 86.50 132 ASN A O 1
ATOM 1003 N N . THR A 1 133 ? 13.789 -7.528 -13.343 1.00 85.81 133 THR A N 1
ATOM 1004 C CA . THR A 1 133 ? 14.807 -6.563 -13.784 1.00 85.81 133 THR A CA 1
ATOM 1005 C C . THR A 1 133 ? 16.232 -7.045 -13.501 1.00 85.81 133 THR A C 1
ATOM 1007 O O . THR A 1 133 ? 16.454 -7.929 -12.666 1.00 85.81 133 THR A O 1
ATOM 1010 N N . VAL A 1 134 ? 17.221 -6.494 -14.215 1.00 88.75 134 VAL A N 1
ATOM 1011 C CA . VAL A 1 134 ? 18.651 -6.679 -13.919 1.00 88.75 134 VAL A CA 1
ATOM 1012 C C . VAL A 1 134 ? 19.386 -5.323 -13.887 1.00 88.75 134 VAL A C 1
ATOM 1014 O O . VAL A 1 134 ? 19.380 -4.610 -14.891 1.00 88.75 134 VAL A O 1
ATOM 1017 N N . PRO A 1 135 ? 20.077 -4.991 -12.775 1.00 90.75 135 PRO A N 1
ATOM 1018 C CA . PRO A 1 135 ? 19.919 -5.631 -11.468 1.00 90.75 135 PRO A CA 1
ATOM 1019 C C . PRO A 1 135 ? 18.517 -5.365 -10.895 1.00 90.75 135 PRO A C 1
ATOM 1021 O O . PRO A 1 135 ? 17.837 -4.438 -11.320 1.00 90.75 135 PRO A O 1
ATOM 1024 N N . VAL A 1 136 ? 18.101 -6.176 -9.922 1.00 89.31 136 VAL A N 1
ATOM 1025 C CA . VAL A 1 136 ? 16.850 -5.947 -9.185 1.00 89.31 136 VAL A CA 1
ATOM 1026 C C . VAL A 1 136 ? 17.043 -4.790 -8.209 1.00 89.31 136 VAL A C 1
ATOM 1028 O O . VAL A 1 136 ? 17.911 -4.882 -7.334 1.00 89.31 136 VAL A O 1
ATOM 1031 N N . ARG A 1 137 ? 16.236 -3.729 -8.320 1.00 89.50 137 ARG A N 1
ATOM 1032 C CA . ARG A 1 137 ? 16.250 -2.592 -7.386 1.00 89.50 137 ARG A CA 1
ATOM 1033 C C . ARG A 1 137 ? 15.034 -2.569 -6.471 1.00 89.50 137 ARG A C 1
ATOM 1035 O O . ARG A 1 137 ? 13.979 -3.128 -6.765 1.00 89.50 137 ARG A O 1
ATOM 1042 N N . SER A 1 138 ? 15.207 -1.880 -5.349 1.00 90.38 138 SER A N 1
ATOM 1043 C CA . SER A 1 138 ? 14.138 -1.565 -4.408 1.00 90.38 138 SER A CA 1
ATOM 1044 C C . SER A 1 138 ? 14.089 -0.066 -4.147 1.00 90.38 138 SER A C 1
ATOM 1046 O O . SER A 1 138 ? 15.104 0.622 -4.286 1.00 90.38 138 SER A O 1
ATOM 1048 N N . SER A 1 139 ? 12.930 0.420 -3.714 1.00 86.12 139 SER A N 1
ATOM 1049 C CA . SER A 1 139 ? 12.746 1.814 -3.343 1.00 86.12 139 SER A CA 1
ATOM 1050 C C . SER A 1 139 ? 13.613 2.197 -2.149 1.00 86.12 139 SER A C 1
ATOM 1052 O O . SER A 1 139 ? 13.721 1.439 -1.176 1.00 86.12 139 SER A O 1
ATOM 1054 N N . GLN A 1 140 ? 14.232 3.373 -2.250 1.00 75.19 140 GLN A N 1
ATOM 1055 C CA . GLN A 1 140 ? 14.937 4.028 -1.148 1.00 75.19 140 GLN A CA 1
ATOM 1056 C C . GLN A 1 140 ? 13.929 4.769 -0.241 1.00 75.19 140 GLN A C 1
ATOM 1058 O O . GLN A 1 140 ? 12.804 5.003 -0.692 1.00 75.19 140 GLN A O 1
ATOM 1063 N N . PRO A 1 141 ? 14.279 5.063 1.030 1.00 57.47 141 PRO A N 1
ATOM 1064 C CA . PRO A 1 141 ? 13.401 5.754 1.976 1.00 57.47 141 PRO A CA 1
ATOM 1065 C C . PRO A 1 141 ? 13.139 7.207 1.578 1.00 57.47 141 PRO A C 1
ATOM 1067 O O . PRO A 1 141 ? 14.054 7.825 0.986 1.00 57.47 141 PRO A O 1
#

Organism: NCBI:txid2011161

Nearest PDB structures (foldseek):
  5vt8-assembly5_D  TM=7.859E-01  e=5.467E-01  Mus musculus
  3q2w-assembly1_A  TM=6.530E-01  e=3.771E-01  Mus musculus
  7ev1-assembly1_B  TM=4.680E-01  e=4.422E-01  Homo sapiens
  7cym-assembly1_A  TM=6.619E-01  e=5.356E+00  Homo sapiens
  9avk-assembly1_A  TM=3.944E-01  e=2.416E+00  Limosilactobacillus reuteri

Mean predicted aligned error: 8.11 Å

Radius of gyration: 16.78 Å; Cα contacts (8 Å, |Δi|>4): 307; chains: 1; bounding box: 46×26×49 Å

Sequence (141 aa):
MRRLLRISRILLLAVSVAVVTSQQVGAPTPSNFPPVLQVSSSEGYLPETAEIGTTVRVSANLHSESLQILVTDDDLKPGMAPATYQYILTGLGATVFAVDQRGYVYLNVPQIDADPPSPSTYQLNVQAREVNTVPVRSSQP

InterPro domains:
  IPR015919 Cadherin-like superfamily [SSF49313] (33-138)

Secondary structure (DSSP, 8-state):
------EEEEEEEE-----------SPPEE--S--EEEES-SEEEEETTPPTTPBPBSSSSTTSPBPBEEEE-TT--TTSPPPPEEEEEESGGGGTEEE-TT-BEEE-SS----STTS-SEEEEEEEEEESSEES--B---

Foldseek 3Di:
DDDDFQKQKEAEDADDDDDDDDDDDDQFAAADWAKAKDKPARIWTDTQPDAFFAFTFNDPDPPGDGIFIDIDGPVDDPPDDDWFKDKDKDWQCNVQWDADRRGTITGHDGGADVPPPGPSYTYIHIKIWTDRHVPIHIHDD